Protein 2NVN (pdb70)

Solvent-accessible surface area: 7263 Å² total

Foldseek 3Di:
DWDWDDDQFWIWIADPPDPAFRTWIGTPPDIDTHGPVVVVVLVFLLVVLVVLVPPDDDCDDDWDWDWDDDPFKIWIWTGHSQFTKIWIWTDDDPIDIDITGRVCSVVVNVVSVVVVDD

Radius of gyration: 14.14 Å; Cα contacts (8 Å, |Δi|>4): 204; chains: 1; bounding box: 29×47×27 Å

Sequence (118 aa):
GRILREGAGWRLGWDETAHRRYPGLVGTTDWAVELTAAEADFCRLVQQLAETIAAIAPELPEERLQQIEAESALLWLEAEGFADAYELRLILASDRRVEACWPAAAVPALVAATHTLKGF

Nearest PDB structures (foldseek):
  2nvn-assembly1_A-2  TM=1.009E+00  e=1.584E-20  Synechococcus elongatus PCC 7942 = FACHB-805
  2it9-assembly1_A  TM=9.229E-01  e=1.756E-08  Prochlorococcus marinus str. NATL2A
  2it9-assembly2_D  TM=8.849E-01  e=2.065E-08  Prochlorococcus marinus str. NATL2A
  4or8-assembly1_A  TM=3.830E-01  e=3.518E-01  Marburg virus - Musoke, Kenya, 1980
  1p32-assembly1_B  TM=4.222E-01  e=5.851E+00  Homo sapiens

InterPro domains:
  IPR009044 ssDNA-binding transcriptional regulator [G3DSA:2.30.31.10] (1-121)
  IPR009044 ssDNA-binding transcriptional regulator [SSF54447] (1-119)
  IPR014947 Protein of unknown function DUF1818 [PF08848] (6-117)

Secondary structure (DSSP, 8-state):
-EEEEEETTEEEEEETT-SS--EEEE-SS-EEEE-S---HHHHHHHHHHHHHHTSPP----S-EEEEEE-SSEEEEEEEETTEEEEEEEE-SSS--EEEE-TTTHHHHHHHHTT----

Organism: Synechococcus elongatus (strain ATCC 33912 / PCC 7942 / FACHB-805) (NCBI:txid1140)

Structure (mmCIF, N/CA/C/O backbone):
data_2NVN
#
_entry.id   2NVN
#
_cell.length_a   82.180
_cell.length_b   82.180
_cell.length_c   80.500
_cell.angle_alpha   90.000
_cell.angle_beta   90.000
_cell.angle_gamma   90.000
#
_symmetry.space_group_name_H-M   'P 43 21 2'
#
loop_
_entity.id
_entity.type
_entity.pdbx_description
1 polymer 'Hypothetical protein'
2 non-polymer GLYCEROL
3 water water
#
loop_
_atom_site.group_PDB
_atom_site.id
_atom_site.type_symbol
_atom_site.label_atom_id
_atom_site.label_alt_id
_atom_site.label_comp_id
_atom_site.label_asym_id
_atom_site.label_entity_id
_atom_site.label_seq_id
_atom_site.pdbx_PDB_ins_code
_atom_site.Cartn_x
_atom_site.Cartn_y
_atom_site.Cartn_z
_atom_site.occupancy
_atom_site.B_iso_or_equiv
_atom_site.auth_seq_id
_atom_site.auth_comp_id
_atom_site.auth_asym_id
_atom_site.auth_atom_id
_atom_site.pdbx_PDB_model_num
ATOM 9 N N . GLY A 1 3 ? 16.256 7.793 17.529 1.00 47.10 2 GLY A N 1
ATOM 10 C CA . GLY A 1 3 ? 16.749 6.764 18.442 1.00 45.44 2 GLY A CA 1
ATOM 11 C C . GLY A 1 3 ? 17.266 7.229 19.793 1.00 43.85 2 GLY A C 1
ATOM 12 O O . GLY A 1 3 ? 16.467 7.606 20.657 1.00 43.47 2 GLY A O 1
ATOM 13 N N . ARG A 1 4 ? 18.593 7.205 19.961 1.00 41.89 3 ARG A N 1
ATOM 14 C CA . ARG A 1 4 ? 19.258 7.492 21.237 1.00 40.56 3 ARG A CA 1
ATOM 15 C C . ARG A 1 4 ? 20.283 8.630 21.140 1.00 39.56 3 ARG A C 1
ATOM 16 O O . ARG A 1 4 ? 21.419 8.406 20.718 1.00 39.37 3 ARG A O 1
ATOM 24 N N . ILE A 1 5 ? 19.888 9.837 21.539 1.00 38.34 4 ILE A N 1
ATOM 25 C CA . ILE A 1 5 ? 20.789 10.994 21.476 1.00 37.80 4 ILE A CA 1
ATOM 26 C C . ILE A 1 5 ? 20.966 11.601 22.843 1.00 36.85 4 ILE A C 1
ATOM 27 O O . ILE A 1 5 ? 19.981 11.765 23.525 1.00 36.56 4 ILE A O 1
ATOM 32 N N . LEU A 1 6 ? 22.219 11.849 23.247 1.00 36.25 5 LEU A N 1
ATOM 33 C CA . LEU A 1 6 ? 22.559 12.748 24.356 1.00 35.79 5 LEU A CA 1
ATOM 34 C C . LEU A 1 6 ? 23.198 13.996 23.685 1.00 35.46 5 LEU A C 1
ATOM 35 O O . LEU A 1 6 ? 24.078 13.872 22.842 1.00 35.25 5 LEU A O 1
ATOM 40 N N . ARG A 1 7 ? 22.667 15.178 23.998 1.00 35.10 6 ARG A N 1
ATOM 41 C CA . ARG A 1 7 ? 23.263 16.467 23.637 1.00 34.98 6 ARG A CA 1
ATOM 42 C C . ARG A 1 7 ? 23.769 17.053 24.945 1.00 34.38 6 ARG A C 1
ATOM 43 O O . ARG A 1 7 ? 23.110 16.901 25.985 1.00 33.73 6 ARG A O 1
ATOM 51 N N . GLU A 1 8 ? 24.907 17.730 24.890 1.00 33.99 7 GLU A N 1
ATOM 52 C CA . GLU A 1 8 ? 25.413 18.444 26.038 1.00 34.85 7 GLU A CA 1
ATOM 53 C C . GLU A 1 8 ? 26.345 19.563 25.669 1.00 33.84 7 GLU A C 1
ATOM 54 O O . GLU A 1 8 ? 26.977 19.526 24.619 1.00 34.03 7 GLU A O 1
ATOM 60 N N . GLY A 1 9 ? 26.384 20.568 26.547 1.00 32.79 8 GLY A N 1
ATOM 61 C CA . GLY A 1 9 ? 27.213 21.759 26.389 1.00 31.86 8 GLY A CA 1
ATOM 62 C C . GLY A 1 9 ? 27.561 22.360 27.731 1.00 31.37 8 GLY A C 1
ATOM 63 O O . GLY A 1 9 ? 27.371 21.729 28.772 1.00 31.95 8 GLY A O 1
ATOM 64 N N . ALA A 1 10 ? 28.059 23.584 27.705 1.00 30.67 9 ALA A N 1
ATOM 65 C CA . ALA A 1 10 ? 28.533 24.255 28.900 1.00 30.54 9 ALA A CA 1
ATOM 66 C C . ALA A 1 10 ? 27.342 24.533 29.847 1.00 30.50 9 ALA A C 1
ATOM 67 O O . ALA A 1 10 ? 26.555 25.448 29.608 1.00 31.23 9 ALA A O 1
ATOM 69 N N . GLY A 1 11 ? 27.180 23.701 30.871 1.00 29.88 10 GLY A N 1
ATOM 70 C CA . GLY A 1 11 ? 26.090 23.860 31.824 1.00 30.03 10 GLY A CA 1
ATOM 71 C C . GLY A 1 11 ? 24.739 23.252 31.484 1.00 30.12 10 GLY A C 1
ATOM 72 O O . GLY A 1 11 ? 23.752 23.602 32.118 1.00 30.93 10 GLY A O 1
ATOM 73 N N . TRP A 1 12 ? 24.658 22.342 30.516 1.00 29.89 11 TRP A N 1
ATOM 74 C CA . TRP A 1 12 ? 23.368 21.725 30.180 1.00 29.37 11 TRP A CA 1
ATOM 75 C C . TRP A 1 12 ? 23.506 20.377 29.501 1.00 29.35 11 TRP A C 1
ATOM 76 O O . TRP A 1 12 ? 24.544 20.085 28.920 1.00 30.03 11 TRP A O 1
ATOM 87 N N . ARG A 1 13 ? 22.428 19.600 29.568 1.00 29.44 12 ARG A N 1
ATOM 88 C CA . ARG A 1 13 ? 22.285 18.283 28.951 1.00 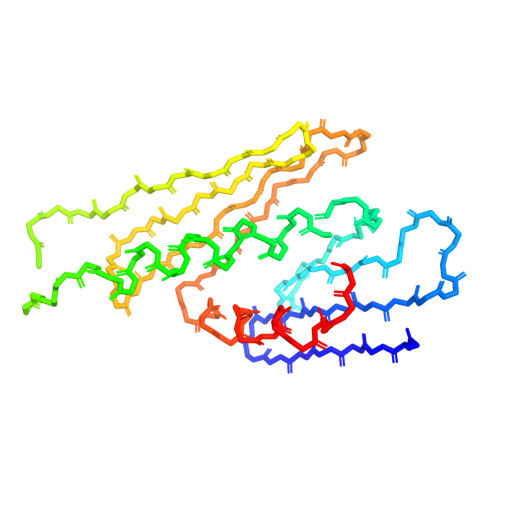30.15 12 ARG A CA 1
ATOM 89 C C . ARG A 1 13 ? 20.836 18.062 28.560 1.00 29.70 12 ARG A C 1
ATOM 90 O O . ARG A 1 13 ? 19.938 18.393 29.319 1.00 29.18 12 ARG A O 1
ATOM 98 N N . LEU A 1 14 ? 20.624 17.458 27.405 1.00 29.88 13 LEU A N 1
ATOM 99 C CA . LEU A 1 14 ? 19.297 17.056 26.969 1.00 29.97 13 LEU A CA 1
ATOM 100 C C . LEU A 1 14 ? 19.498 15.695 26.317 1.00 29.92 13 LEU A C 1
ATOM 101 O O . LEU A 1 14 ? 20.351 15.564 25.430 1.00 30.49 13 LEU A O 1
ATOM 106 N N . GLY A 1 15 ? 18.759 14.688 26.772 1.00 29.70 14 GLY A N 1
ATOM 107 C CA . GLY A 1 15 ? 18.860 13.330 26.236 1.00 29.50 14 GLY A CA 1
ATOM 108 C C . GLY A 1 15 ? 17.523 12.693 25.915 1.00 29.49 14 GLY A C 1
ATOM 109 O O . GLY A 1 15 ? 16.503 13.046 26.498 1.00 29.32 14 GLY A O 1
ATOM 110 N N . TRP A 1 16 ? 17.557 11.733 24.996 1.00 30.04 15 TRP A N 1
ATOM 111 C CA . TRP A 1 16 ? 16.374 11.006 24.542 1.00 30.72 15 TRP A CA 1
ATOM 112 C C . TRP A 1 16 ? 16.762 9.578 24.155 1.00 30.93 15 TRP A C 1
ATOM 113 O O . TRP A 1 16 ? 17.697 9.389 23.361 1.00 30.77 15 TRP A O 1
ATOM 124 N N . ASP A 1 17 ? 16.033 8.605 24.717 1.00 31.65 16 ASP A N 1
ATOM 125 C CA . ASP A 1 17 ? 16.210 7.165 24.456 1.00 32.06 16 ASP A CA 1
ATOM 126 C C . ASP A 1 17 ? 14.865 6.531 24.068 1.00 32.41 16 ASP A C 1
ATOM 127 O O . ASP A 1 17 ? 14.062 6.230 24.953 1.00 32.77 16 ASP A O 1
ATOM 132 N N . GLU A 1 18 ? 14.638 6.297 22.768 1.00 32.50 17 GLU A N 1
ATOM 133 C CA . GLU A 1 18 ? 13.377 5.695 22.293 1.00 32.83 17 GLU A CA 1
ATOM 134 C C . GLU A 1 18 ? 13.060 4.362 22.963 1.00 32.65 17 GLU A C 1
ATOM 135 O O . GLU A 1 18 ? 11.896 4.068 23.202 1.00 32.83 17 GLU A O 1
ATOM 141 N N . THR A 1 19 ? 14.103 3.586 23.271 1.00 32.53 18 THR A N 1
ATOM 142 C CA . THR A 1 19 ? 13.952 2.243 23.847 1.00 32.26 18 THR A CA 1
ATOM 143 C C . THR A 1 19 ? 13.405 2.230 25.294 1.00 32.18 18 THR A C 1
ATOM 144 O O . THR A 1 19 ? 12.831 1.233 25.697 1.00 32.20 18 THR A O 1
ATOM 148 N N . ALA A 1 20 ? 13.542 3.325 26.047 1.00 32.21 19 ALA A N 1
ATOM 149 C CA . ALA A 1 20 ? 13.116 3.359 27.472 1.00 32.43 19 ALA A CA 1
ATOM 150 C C . ALA A 1 20 ? 11.593 3.212 27.642 1.00 32.48 19 ALA A C 1
ATOM 151 O O . ALA A 1 20 ? 10.820 3.959 27.014 1.00 32.22 19 ALA A O 1
ATOM 153 N N . HIS A 1 21 ? 11.186 2.257 28.496 1.00 32.96 20 HIS A N 1
ATOM 154 C CA . HIS A 1 21 ? 9.759 1.863 28.641 1.00 33.17 20 HIS A CA 1
ATOM 155 C C . HIS A 1 21 ? 8.871 2.957 29.305 1.00 33.31 20 HIS A C 1
ATOM 156 O O . HIS A 1 21 ? 7.694 3.070 28.900 1.00 34.30 20 HIS A O 1
ATOM 158 N N . ARG A 1 22 ? 9.425 3.750 30.253 1.00 32.75 21 ARG A N 1
ATOM 159 C CA A ARG A 1 22 ? 8.697 4.761 31.062 0.50 32.25 21 ARG A CA 1
ATOM 160 C CA B ARG A 1 22 ? 8.622 4.834 30.878 0.50 32.54 21 ARG A CA 1
ATOM 161 C C . ARG A 1 22 ? 9.316 6.184 31.087 1.00 32.30 21 ARG A C 1
ATOM 162 O O . ARG A 1 22 ? 8.597 7.188 31.134 1.00 32.18 21 ARG A O 1
ATOM 177 N N . TYR A 1 23 ? 10.659 6.250 31.147 1.00 32.02 22 TYR A N 1
ATOM 178 C CA . TYR A 1 23 ? 11.407 7.529 31.275 1.00 31.74 22 TYR A CA 1
ATOM 179 C C . TYR A 1 23 ? 12.446 7.732 30.149 1.00 31.33 22 TYR A C 1
ATOM 180 O O . TYR A 1 23 ? 13.656 7.706 30.386 1.00 31.33 22 TYR A O 1
ATOM 189 N N . PRO A 1 24 ? 11.968 7.978 28.915 1.00 31.04 23 PRO A N 1
ATOM 190 C CA . PRO A 1 24 ? 12.866 8.153 27.765 1.00 30.65 23 PRO A CA 1
ATOM 191 C C . PRO A 1 24 ? 13.570 9.508 27.675 1.00 29.90 23 PRO A C 1
ATOM 192 O O . PRO A 1 24 ? 14.492 9.637 26.879 1.00 29.92 23 PRO A O 1
ATOM 196 N N . GLY A 1 25 ? 13.127 10.496 28.451 1.00 29.09 24 GLY A N 1
ATOM 197 C CA . GLY A 1 25 ? 13.696 11.821 28.423 1.00 28.52 24 GLY A CA 1
ATOM 198 C C . GLY A 1 25 ? 14.715 12.091 29.510 1.00 28.37 24 GLY A C 1
ATOM 199 O O . GLY A 1 25 ? 14.710 11.419 30.569 1.00 28.89 24 GLY A O 1
ATOM 200 N N . LEU A 1 26 ? 15.612 13.041 29.230 1.00 27.43 25 LEU A N 1
ATOM 201 C CA . LEU A 1 26 ? 16.523 13.569 30.232 1.00 27.14 25 LEU A CA 1
ATOM 202 C C . LEU A 1 26 ? 16.840 15.053 30.004 1.00 26.97 25 LEU A C 1
ATOM 203 O O . LEU A 1 26 ? 17.181 15.441 28.882 1.00 25.80 25 LEU A O 1
ATOM 208 N N . VAL A 1 27 ? 16.727 15.851 31.083 1.00 26.57 26 VAL A N 1
ATOM 209 C CA . VAL A 1 27 ? 17.144 17.259 31.096 1.00 26.04 26 VAL A CA 1
ATOM 210 C C . VAL A 1 27 ? 18.012 17.464 32.326 1.00 25.87 26 VAL A C 1
ATOM 211 O O . VAL A 1 27 ? 17.760 16.873 33.388 1.00 25.45 26 VAL A O 1
ATOM 215 N N . GLY A 1 28 ? 19.032 18.302 32.183 1.00 25.42 27 GLY A N 1
ATOM 216 C CA . GLY A 1 28 ? 19.942 18.556 33.284 1.00 24.97 27 GLY A CA 1
ATOM 217 C C . GLY A 1 28 ? 20.931 19.679 33.045 1.00 24.84 27 GLY A C 1
ATOM 218 O O . GLY A 1 28 ? 20.999 20.212 31.944 1.00 23.06 27 GLY A O 1
ATOM 219 N N . THR A 1 29 ? 21.637 20.055 34.115 1.00 24.40 28 THR A N 1
ATOM 220 C CA . THR A 1 29 ? 22.759 20.981 34.049 1.00 24.57 28 THR A CA 1
ATOM 221 C C . THR A 1 29 ? 23.970 20.067 33.955 1.00 25.37 28 THR A C 1
ATOM 222 O O . THR A 1 29 ? 23.820 18.889 33.702 1.00 25.21 28 THR A O 1
ATOM 226 N N . THR A 1 30 ? 25.175 20.580 34.143 1.00 26.77 29 THR A N 1
ATOM 227 C CA . THR A 1 30 ? 26.365 19.730 34.118 1.00 27.43 29 THR A CA 1
ATOM 228 C C . THR A 1 30 ? 26.356 18.730 35.274 1.00 28.34 29 THR A C 1
ATOM 229 O O . THR A 1 30 ? 26.745 17.598 35.075 1.00 29.24 29 THR A O 1
ATOM 233 N N . ASP A 1 31 ? 25.791 19.135 36.408 1.00 29.05 30 ASP A N 1
ATOM 234 C CA . ASP A 1 31 ? 25.875 18.443 37.697 1.00 29.53 30 ASP A CA 1
ATOM 235 C C . ASP A 1 31 ? 24.606 17.779 38.201 1.00 28.05 30 ASP A C 1
ATOM 236 O O . ASP A 1 31 ? 24.687 16.823 38.973 1.00 26.98 30 ASP A O 1
ATOM 241 N N . TRP A 1 32 ? 23.447 18.312 37.815 1.00 26.86 31 TRP A N 1
ATOM 242 C CA . TRP A 1 32 ? 22.172 17.685 38.110 1.00 26.43 31 TRP A CA 1
ATOM 243 C C . TRP A 1 32 ? 21.499 17.240 36.809 1.00 25.77 31 TRP A C 1
ATOM 244 O O . TRP A 1 32 ? 21.691 17.852 35.750 1.00 24.41 31 TRP A O 1
ATOM 255 N N . ALA A 1 33 ? 20.686 16.182 36.933 1.00 25.50 32 ALA A N 1
ATOM 256 C CA . ALA A 1 33 ? 19.870 15.653 35.842 1.00 25.56 32 ALA A CA 1
ATOM 257 C C . ALA A 1 33 ? 18.618 14.940 36.402 1.00 25.88 32 ALA A C 1
ATOM 258 O O . ALA A 1 33 ? 18.625 14.394 37.525 1.00 25.05 32 ALA A O 1
ATOM 260 N N . VAL A 1 34 ? 17.541 15.001 35.619 1.00 25.94 33 VAL A N 1
ATOM 261 C CA . VAL A 1 34 ? 16.262 14.380 35.955 1.00 26.15 33 VAL A CA 1
ATOM 262 C C . VAL A 1 34 ? 15.668 13.727 34.700 1.00 26.77 33 VAL A C 1
ATOM 263 O O . VAL A 1 34 ? 15.733 14.300 33.610 1.00 26.31 33 VAL A O 1
ATOM 267 N N . GLU A 1 35 ? 15.127 12.520 34.887 1.00 27.83 34 GLU A N 1
ATOM 268 C CA . GLU A 1 35 ? 14.468 11.743 33.844 1.00 28.84 34 GLU A CA 1
ATOM 269 C C . GLU A 1 35 ? 13.046 12.238 33.655 1.00 28.81 34 GLU A C 1
ATOM 270 O O . GLU A 1 35 ? 12.398 12.588 34.626 1.00 29.53 34 GLU A O 1
ATOM 276 N N . LEU A 1 36 ? 12.536 12.206 32.426 1.00 28.88 35 LEU A N 1
ATOM 277 C CA . LEU A 1 36 ? 11.164 12.639 32.126 1.00 28.23 35 LEU A CA 1
ATOM 278 C C . LEU A 1 36 ? 10.422 11.603 31.297 1.00 28.07 35 LEU A C 1
ATOM 279 O O . LEU A 1 36 ? 11.050 10.841 30.550 1.00 27.96 35 LEU A O 1
ATOM 284 N N . THR A 1 37 ? 9.088 11.584 31.442 1.00 27.72 36 THR A N 1
ATOM 285 C CA . THR A 1 37 ? 8.212 10.755 30.611 1.00 27.65 36 THR A CA 1
ATOM 286 C C . THR A 1 37 ? 8.111 11.448 29.242 1.00 27.88 36 THR A C 1
ATOM 287 O O . THR A 1 37 ? 8.442 12.635 29.111 1.00 28.89 36 THR A O 1
ATOM 291 N N . ALA A 1 38 ? 7.654 10.718 28.235 1.00 27.72 37 ALA A N 1
ATOM 292 C CA . ALA A 1 38 ? 7.489 11.268 26.877 1.00 27.82 37 ALA A CA 1
ATOM 293 C C . ALA A 1 38 ? 6.580 12.503 26.866 1.00 28.07 37 ALA A C 1
ATOM 294 O O . ALA A 1 38 ? 6.911 13.516 26.239 1.00 28.13 37 ALA A O 1
ATOM 296 N N . ALA A 1 39 ? 5.462 12.408 27.590 1.00 28.53 38 ALA A N 1
ATOM 297 C CA . ALA A 1 39 ? 4.486 13.494 27.710 1.00 28.83 38 ALA A CA 1
ATOM 298 C C . ALA A 1 39 ? 5.123 14.748 28.311 1.00 29.24 38 ALA A C 1
ATOM 299 O O . ALA A 1 39 ? 4.849 15.855 27.860 1.00 30.11 38 ALA A O 1
ATOM 301 N N . GLU A 1 40 ? 5.998 14.568 29.289 1.00 29.59 39 GLU A N 1
ATOM 302 C CA . GLU A 1 40 ? 6.705 15.687 29.921 1.00 30.05 39 GLU A CA 1
ATOM 303 C C . GLU A 1 40 ? 7.797 16.300 29.064 1.00 30.22 39 GLU A C 1
ATOM 304 O O . GLU A 1 40 ? 8.004 17.524 29.105 1.00 30.09 39 GLU A O 1
ATOM 318 N N . ALA A 1 42 ? 7.779 16.241 25.718 1.00 29.78 41 ALA A N 1
ATOM 319 C CA . ALA A 1 42 ? 6.970 16.993 24.739 1.00 29.47 41 ALA A CA 1
ATOM 320 C C . ALA A 1 42 ? 6.567 18.357 25.306 1.00 29.20 41 ALA A C 1
ATOM 321 O O . ALA A 1 42 ? 6.753 19.376 24.651 1.00 29.10 41 ALA A O 1
ATOM 323 N N . ASP A 1 43 ? 6.082 18.370 26.549 1.00 29.03 42 ASP A N 1
ATOM 324 C CA . ASP A 1 43 ? 5.681 19.616 27.210 1.00 28.93 42 ASP A CA 1
ATOM 325 C C . ASP A 1 43 ? 6.869 20.515 27.487 1.00 28.74 42 ASP A C 1
ATOM 326 O O . ASP A 1 43 ? 6.765 21.730 27.340 1.00 28.71 42 ASP A O 1
ATOM 331 N N . PHE A 1 44 ? 7.996 19.929 27.885 1.00 28.95 43 PHE A N 1
ATOM 332 C CA . PHE A 1 44 ? 9.194 20.706 28.204 1.00 29.07 43 PHE A CA 1
ATOM 333 C C . PHE A 1 44 ? 9.638 21.494 26.984 1.00 29.60 43 PHE A C 1
ATOM 334 O O . PHE A 1 44 ? 9.803 22.711 27.053 1.00 30.33 43 PHE A O 1
ATOM 342 N N . CYS A 1 45 ? 9.795 20.810 25.867 1.00 29.78 44 CYS A N 1
ATOM 343 C CA . CYS A 1 45 ? 10.150 21.472 24.612 1.00 30.42 44 CYS A CA 1
ATOM 344 C C . CYS A 1 45 ? 9.174 22.527 24.201 1.00 30.03 44 CYS A C 1
ATOM 345 O O . CYS A 1 45 ? 9.582 23.642 23.957 1.00 30.99 44 CYS A O 1
ATOM 348 N N . ARG A 1 46 ? 7.895 22.177 24.131 1.00 29.74 45 ARG A N 1
ATOM 349 C CA . ARG A 1 46 ? 6.861 23.122 23.688 1.00 29.63 45 ARG A CA 1
ATOM 350 C C . ARG A 1 46 ? 6.872 24.396 24.529 1.00 29.66 45 ARG A C 1
ATOM 351 O O . A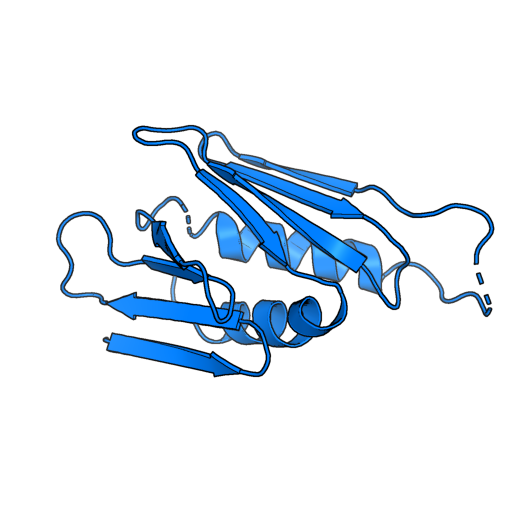RG A 1 46 ? 6.871 25.492 23.982 1.00 30.10 45 ARG A O 1
ATOM 359 N N . LEU A 1 47 ? 6.924 24.248 25.847 1.00 29.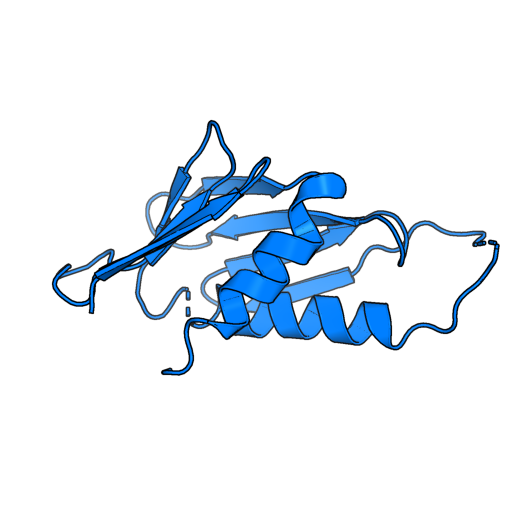38 46 LEU A N 1
ATOM 360 C CA . LEU A 1 47 ? 6.825 25.405 26.710 1.00 29.29 46 LEU A CA 1
ATOM 361 C C . LEU A 1 47 ? 8.126 26.196 26.767 1.00 29.57 46 LEU A C 1
ATOM 362 O O . LEU A 1 47 ? 8.070 27.427 26.780 1.00 29.68 46 LEU A O 1
ATOM 367 N N . VAL A 1 48 ? 9.280 25.520 26.765 1.00 29.72 47 VAL A N 1
ATOM 368 C CA . VAL A 1 48 ? 10.575 26.223 26.693 1.00 29.78 47 VAL A CA 1
ATOM 369 C C . VAL A 1 48 ? 10.672 27.059 25.408 1.00 30.68 47 VAL A C 1
ATOM 370 O O . VAL A 1 48 ? 11.058 28.231 25.456 1.00 31.38 47 VAL A O 1
ATOM 374 N N . GLN A 1 49 ? 10.281 26.474 24.277 1.00 30.97 48 GLN A N 1
ATOM 375 C CA . GLN A 1 49 ? 10.302 27.168 22.988 1.00 31.10 48 GLN A CA 1
ATOM 376 C C . GLN A 1 49 ? 9.291 28.336 22.982 1.00 31.56 48 GLN A C 1
ATOM 377 O O . GLN A 1 49 ? 9.596 29.398 22.464 1.00 32.20 48 GLN A O 1
ATOM 383 N N . GLN A 1 50 ? 8.130 28.144 23.604 1.00 31.48 49 GLN A N 1
ATOM 384 C CA . GLN A 1 50 ? 7.116 29.189 23.720 1.00 31.55 49 GLN A CA 1
ATOM 385 C C . GLN A 1 50 ? 7.671 30.376 24.502 1.00 31.46 49 GLN A C 1
ATOM 386 O O . GLN A 1 50 ? 7.581 31.509 24.031 1.00 32.39 49 GLN A O 1
ATOM 392 N N . LEU A 1 51 ? 8.294 30.118 25.647 1.00 31.04 50 LEU A N 1
ATOM 393 C CA . LEU A 1 51 ? 8.843 31.204 26.487 1.00 30.96 50 LEU A CA 1
ATOM 394 C C . LEU A 1 51 ? 9.949 31.968 25.782 1.00 30.62 50 LEU A C 1
ATOM 395 O O . LEU A 1 51 ? 9.915 33.196 25.742 1.00 31.14 50 LEU A O 1
ATOM 400 N N . ALA A 1 52 ? 10.903 31.233 25.212 1.00 30.35 51 ALA A N 1
ATOM 401 C CA . ALA A 1 52 ? 12.016 31.797 24.418 1.00 29.45 51 ALA A CA 1
ATOM 402 C C . ALA A 1 52 ? 11.529 32.728 23.324 1.00 29.57 51 ALA A C 1
ATOM 403 O O . ALA A 1 52 ? 12.114 33.797 23.112 1.00 29.89 51 ALA A O 1
ATOM 405 N N . GLU A 1 53 ? 10.444 32.338 22.664 1.00 29.56 52 GLU A N 1
ATOM 406 C CA . GLU A 1 53 ? 9.901 33.105 21.537 1.00 30.43 52 GLU A CA 1
ATOM 407 C C . GLU A 1 53 ? 9.143 34.353 21.969 1.00 29.09 52 GLU A C 1
ATOM 408 O O . GLU A 1 53 ? 9.193 35.369 21.290 1.00 29.16 52 GLU A O 1
ATOM 414 N N . THR A 1 54 ? 8.422 34.267 23.083 1.00 28.18 53 THR A N 1
ATOM 415 C CA . THR A 1 54 ? 7.785 35.438 23.688 1.00 27.32 53 THR A CA 1
ATOM 416 C C . THR A 1 54 ? 8.844 36.484 23.999 1.00 26.57 53 THR A C 1
ATOM 417 O O . THR A 1 54 ? 8.728 37.648 23.578 1.00 26.77 53 THR A O 1
ATOM 421 N N . ILE A 1 55 ? 9.895 36.020 24.672 1.00 24.94 54 ILE A N 1
ATOM 422 C CA . ILE A 1 55 ? 11.001 36.869 25.093 1.00 24.51 54 ILE A CA 1
ATOM 423 C C . ILE A 1 55 ? 11.772 37.466 23.912 1.00 23.51 54 ILE A C 1
ATOM 424 O O . ILE A 1 55 ? 12.066 38.667 23.915 1.00 23.82 54 ILE A O 1
ATOM 429 N N . ALA A 1 56 ? 12.045 36.661 22.891 1.00 22.35 55 ALA A N 1
ATOM 430 C CA . ALA A 1 56 ? 12.772 37.151 21.722 1.00 21.22 55 ALA A CA 1
ATOM 431 C C . ALA A 1 56 ? 11.954 38.218 20.968 1.00 21.15 55 ALA A C 1
ATOM 432 O O . ALA A 1 56 ? 12.544 39.150 20.395 1.00 21.43 55 ALA A O 1
ATOM 434 N N . ALA A 1 57 ? 10.615 38.106 21.027 1.00 20.44 56 ALA A N 1
ATOM 435 C CA . ALA A 1 57 ? 9.681 39.093 20.431 1.00 19.77 56 ALA A CA 1
ATOM 436 C C . ALA A 1 57 ? 9.601 40.426 21.187 1.00 19.48 56 ALA A C 1
ATOM 437 O O . ALA A 1 57 ? 9.065 41.376 20.654 1.00 19.55 56 ALA A O 1
ATOM 439 N N . ILE A 1 58 ? 10.126 40.502 22.411 1.00 19.65 57 ILE A N 1
ATOM 440 C CA . ILE A 1 58 ? 10.236 41.775 23.152 1.00 20.08 57 ILE A CA 1
ATOM 441 C C . ILE A 1 58 ? 11.242 42.671 22.421 1.00 20.37 57 ILE A C 1
ATOM 442 O O . ILE A 1 58 ? 12.348 42.228 22.084 1.00 20.00 57 ILE A O 1
ATOM 447 N N . ALA A 1 59 ? 10.849 43.923 22.188 1.00 21.14 58 ALA A N 1
ATOM 448 C CA . ALA A 1 59 ? 11.720 44.905 21.525 1.00 21.63 58 ALA A CA 1
ATOM 449 C C . ALA A 1 59 ? 12.946 45.108 22.416 1.00 21.82 58 ALA A C 1
ATOM 450 O O . ALA A 1 59 ? 12.802 45.074 23.641 1.00 22.14 58 ALA A O 1
ATOM 452 N N . PRO A 1 60 ? 14.144 45.272 21.818 1.00 22.52 59 PRO A N 1
ATOM 453 C CA . PRO A 1 60 ? 15.337 45.397 22.626 1.00 23.36 59 PRO A CA 1
ATOM 454 C C . PRO A 1 60 ? 15.399 46.773 23.318 1.00 24.34 59 PRO A C 1
ATOM 455 O O . PRO A 1 60 ? 14.735 47.744 22.876 1.00 24.93 59 PRO A O 1
ATOM 459 N N . GLU A 1 61 ? 16.145 46.828 24.420 1.00 24.95 60 GLU A N 1
ATOM 460 C CA . GLU A 1 61 ? 16.379 48.061 25.196 1.00 25.46 60 GLU A CA 1
ATOM 461 C C . GLU A 1 61 ? 17.796 47.984 25.739 1.00 24.95 60 GLU A C 1
ATOM 462 O O . GLU A 1 61 ? 18.167 46.951 26.280 1.00 24.77 60 GLU A O 1
ATOM 468 N N . LEU A 1 62 ? 18.559 49.067 25.655 1.00 24.92 61 LEU A N 1
ATOM 469 C CA . LEU A 1 62 ? 19.901 49.089 26.239 1.00 25.14 61 LEU A CA 1
ATOM 470 C C . LEU A 1 62 ? 19.886 48.741 27.756 1.00 25.91 61 LEU A C 1
ATOM 471 O O . LEU A 1 62 ? 20.708 47.922 28.209 1.00 25.67 61 LEU A O 1
ATOM 484 N N . PRO A 1 64 ? 16.684 47.863 30.430 1.00 26.52 63 PRO A N 1
ATOM 485 C CA . PRO A 1 64 ? 15.272 47.837 30.801 1.00 27.16 63 PRO A CA 1
ATOM 486 C C . PRO A 1 64 ? 15.009 48.106 32.260 1.00 28.03 63 PRO A C 1
ATOM 487 O O . PRO A 1 64 ? 15.769 47.641 33.082 1.00 27.89 63 PRO A O 1
ATOM 491 N N . GLU A 1 65 ? 13.925 48.810 32.573 1.00 29.39 64 GLU A N 1
ATOM 492 C CA . GLU A 1 65 ? 13.633 49.185 33.955 1.00 31.35 64 GLU A CA 1
ATOM 493 C C . GLU A 1 65 ? 13.205 48.053 34.866 1.00 32.16 64 GLU A C 1
ATOM 494 O O . GLU A 1 65 ? 13.521 48.082 36.045 1.00 32.19 64 GLU A O 1
ATOM 500 N N . GLU A 1 66 ? 12.510 47.055 34.326 1.00 33.56 65 GLU A N 1
ATOM 501 C CA . GLU A 1 66 ? 12.001 45.924 35.119 1.00 34.30 65 GLU A CA 1
ATOM 502 C C . GLU A 1 66 ? 12.632 44.623 34.661 1.00 34.03 65 GLU A C 1
ATOM 503 O O . GLU A 1 66 ? 12.839 44.423 33.460 1.00 34.32 65 GLU A O 1
ATOM 509 N N . ARG A 1 67 ? 12.900 43.729 35.612 1.00 33.86 66 ARG A N 1
ATOM 510 C CA . ARG A 1 67 ? 13.301 42.342 35.305 1.00 33.89 66 ARG A CA 1
ATOM 511 C C . ARG A 1 67 ? 12.051 41.629 34.781 1.00 33.86 66 ARG A C 1
ATOM 512 O O . ARG A 1 67 ? 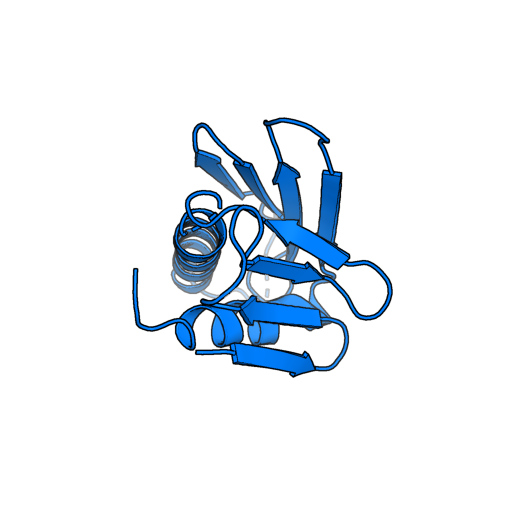10.966 41.914 35.260 1.00 34.21 66 ARG A O 1
ATOM 520 N N . LEU A 1 68 ? 12.177 40.747 33.793 1.00 33.84 67 LEU A N 1
ATOM 521 C CA . LEU A 1 68 ? 11.013 39.979 33.298 1.00 33.93 67 LEU A CA 1
ATOM 522 C C . LEU A 1 68 ? 10.801 38.710 34.144 1.00 33.56 67 LEU A C 1
ATOM 523 O O . LEU A 1 68 ? 11.762 38.179 34.704 1.00 33.70 67 LEU A O 1
ATOM 528 N N . GLN A 1 69 ? 9.530 38.306 34.253 1.00 33.01 68 GLN A N 1
ATOM 529 C CA A GLN A 1 69 ? 9.129 37.096 34.939 0.50 32.58 68 GLN A CA 1
ATOM 530 C CA B GLN A 1 69 ? 9.072 37.109 34.988 0.50 33.12 68 GLN A CA 1
ATOM 531 C C . GLN A 1 69 ? 7.911 36.546 34.189 1.00 32.70 68 GLN A C 1
ATOM 532 O O . GLN A 1 69 ? 6.795 37.049 34.314 1.00 33.75 68 GLN A O 1
ATOM 543 N N . ILE A 1 70 ? 8.153 35.536 33.369 1.00 32.08 69 ILE A N 1
ATOM 544 C CA . ILE A 1 70 ? 7.101 34.943 32.538 1.00 31.55 69 ILE A CA 1
ATOM 545 C C . ILE A 1 70 ? 7.006 33.481 32.893 1.00 31.25 69 ILE A C 1
ATOM 546 O O . ILE A 1 70 ? 8.035 32.848 33.085 1.00 31.18 69 ILE A O 1
ATOM 551 N N . GLU A 1 71 ? 5.799 32.936 32.940 1.00 30.98 70 GLU A N 1
ATOM 552 C CA . GLU A 1 71 ? 5.633 31.506 33.159 1.00 31.57 70 GLU A CA 1
ATOM 553 C C . GLU A 1 71 ? 4.691 30.854 32.165 1.00 30.77 70 GLU A C 1
ATOM 554 O O . GLU A 1 71 ? 3.799 31.499 31.643 1.00 31.86 70 GLU A O 1
ATOM 560 N N . ALA A 1 72 ? 4.934 29.578 31.894 1.00 30.24 71 ALA A N 1
ATOM 561 C CA . ALA A 1 72 ? 4.077 28.725 31.066 1.00 29.64 71 ALA A CA 1
ATOM 562 C C . ALA A 1 72 ? 3.972 27.397 31.817 1.00 29.55 71 ALA A C 1
ATOM 563 O O . ALA A 1 72 ? 4.949 26.968 32.398 1.00 29.62 71 ALA A O 1
ATOM 565 N N . GLU A 1 73 ? 2.793 26.787 31.859 1.00 29.52 72 GLU A N 1
ATOM 566 C CA . GLU A 1 73 ? 2.603 25.503 32.512 1.00 29.66 72 GLU A CA 1
ATOM 567 C C . GLU A 1 73 ? 1.613 24.620 31.795 1.00 28.98 72 GLU A C 1
ATOM 568 O O . GLU A 1 73 ? 0.798 25.103 31.030 1.00 29.45 72 GLU A O 1
ATOM 574 N N . SER A 1 74 ? 1.737 23.321 32.036 1.00 28.43 73 SER A N 1
ATOM 575 C CA . SER A 1 74 ? 0.813 22.301 31.590 1.00 28.28 73 SER A CA 1
ATOM 576 C C . SER A 1 74 ? 0.434 21.500 32.833 1.00 28.39 73 SER A C 1
ATOM 577 O O . SER A 1 74 ? 1.005 21.713 33.914 1.00 28.73 73 SER A O 1
ATOM 580 N N . ALA A 1 75 ? -0.465 20.533 32.660 1.00 28.19 74 ALA A N 1
ATOM 581 C CA . ALA A 1 75 ? -0.844 19.599 33.738 1.00 28.13 74 ALA A CA 1
ATOM 582 C C . ALA A 1 75 ? 0.371 18.843 34.350 1.00 28.15 74 ALA A C 1
ATOM 583 O O . ALA A 1 75 ? 0.358 18.527 35.546 1.00 27.75 74 ALA A O 1
ATOM 585 N N . LEU A 1 76 ? 1.406 18.604 33.533 1.00 28.00 75 LEU A N 1
ATOM 586 C CA . LEU A 1 76 ? 2.584 17.835 33.931 1.00 28.10 75 LEU A CA 1
ATOM 587 C C . LEU A 1 76 ? 3.754 18.659 34.493 1.00 28.35 75 LEU A C 1
ATOM 588 O O . LEU A 1 76 ? 4.469 18.165 35.355 1.00 28.56 75 LEU A O 1
ATOM 593 N N . LEU A 1 77 ? 3.957 19.886 34.007 1.00 28.76 76 LEU A N 1
ATOM 594 C CA . LEU A 1 77 ? 5.061 20.736 34.479 1.00 28.80 76 LEU A CA 1
ATOM 595 C C . LEU A 1 77 ? 4.788 22.241 34.404 1.00 28.62 76 LEU A C 1
ATOM 596 O O . LEU A 1 77 ? 3.830 22.673 33.778 1.00 27.87 76 LEU A O 1
ATOM 601 N N . TRP A 1 78 ? 5.636 22.989 35.115 1.00 28.78 77 TRP A N 1
ATOM 602 C CA . TRP A 1 78 ? 5.600 24.450 35.238 1.00 29.09 77 TRP A CA 1
ATOM 603 C C . TRP A 1 78 ? 6.990 24.973 34.947 1.00 29.67 77 TRP A C 1
ATOM 604 O O . TRP A 1 78 ? 7.956 24.444 35.494 1.00 30.16 77 TRP A O 1
ATOM 615 N N . LEU A 1 79 ? 7.071 26.000 34.102 1.00 30.17 78 LEU A N 1
ATOM 616 C CA . LEU A 1 79 ? 8.309 26.651 33.672 1.00 30.53 78 LEU A CA 1
ATOM 617 C C . LEU A 1 79 ? 8.215 28.152 33.911 1.00 31.06 78 LEU A C 1
ATOM 618 O O . LEU A 1 79 ? 7.125 28.729 33.784 1.00 30.97 78 LEU A O 1
ATOM 623 N N . GLU A 1 80 ? 9.358 28.765 34.246 1.00 31.82 79 GLU A N 1
ATOM 624 C CA . GLU A 1 80 ? 9.458 30.199 34.501 1.00 32.46 79 GLU A CA 1
ATOM 625 C C . GLU A 1 80 ? 10.790 30.762 34.011 1.00 32.50 79 GLU A C 1
ATOM 626 O O . GLU A 1 80 ? 11.857 30.267 34.402 1.00 33.02 79 GLU A O 1
ATOM 632 N N . ALA A 1 81 ? 10.699 31.805 33.177 1.00 32.41 80 ALA A N 1
ATOM 633 C CA . ALA A 1 81 ? 11.835 32.615 32.737 1.00 32.13 80 ALA A CA 1
ATOM 634 C C . ALA A 1 81 ? 11.915 33.835 33.684 1.00 32.12 80 ALA A C 1
ATOM 635 O O . ALA A 1 81 ? 10.894 34.445 33.980 1.00 32.36 80 ALA A O 1
ATOM 637 N N . GLU A 1 82 ? 13.097 34.165 34.186 1.00 32.06 81 GLU A N 1
ATOM 638 C CA . GLU A 1 82 ? 13.268 35.336 35.051 1.00 32.48 81 GLU A CA 1
ATOM 639 C C . GLU A 1 82 ? 14.658 35.965 34.870 1.00 32.23 81 GLU A C 1
ATOM 640 O O . GLU A 1 82 ? 15.655 35.268 34.915 1.00 31.28 81 GLU A O 1
ATOM 646 N N . GLY A 1 83 ? 14.690 37.288 34.692 1.00 32.39 82 GLY A N 1
ATOM 647 C CA . GLY A 1 83 ? 15.924 38.036 34.404 1.00 32.72 82 GLY A CA 1
ATOM 648 C C . GLY A 1 83 ? 15.624 39.152 33.415 1.00 32.91 82 GLY A C 1
ATOM 649 O O . GLY A 1 83 ? 14.755 39.978 33.685 1.00 33.56 82 GLY A O 1
ATOM 650 N N . PHE A 1 84 ? 16.338 39.169 32.292 1.00 32.45 83 PHE A N 1
ATOM 651 C CA . PHE A 1 84 ? 16.139 40.147 31.231 1.00 32.86 83 PHE A CA 1
ATOM 652 C C . PHE A 1 84 ? 16.095 39.398 29.914 1.00 33.82 83 PHE A C 1
ATOM 653 O O . PHE A 1 84 ? 16.531 38.239 29.840 1.00 34.83 83 PHE A O 1
ATOM 661 N N . ALA A 1 85 ? 15.607 40.057 28.872 1.00 34.08 84 ALA A N 1
ATOM 662 C CA . ALA A 1 85 ? 15.494 39.421 27.560 1.00 34.64 84 ALA A CA 1
ATOM 663 C C . ALA A 1 85 ? 16.823 38.867 27.030 1.00 35.00 84 ALA A C 1
ATOM 664 O O . ALA A 1 85 ? 16.836 37.808 26.403 1.00 35.93 84 ALA A O 1
ATOM 666 N N . ASP A 1 86 ? 17.938 39.538 27.318 1.00 35.66 85 ASP A N 1
ATOM 667 C CA . ASP A 1 86 ? 19.263 39.078 26.829 1.00 35.99 85 ASP A CA 1
ATOM 668 C C . ASP A 1 86 ? 20.012 38.158 27.798 1.00 35.71 85 ASP A C 1
ATOM 669 O O . ASP A 1 86 ? 21.117 37.738 27.480 1.00 36.35 85 ASP A O 1
ATOM 674 N N . ALA A 1 87 ? 19.420 37.859 28.959 1.00 34.90 86 ALA A N 1
ATOM 675 C CA . ALA A 1 87 ? 20.039 37.004 29.976 1.00 34.44 86 ALA A CA 1
ATOM 676 C C . ALA A 1 87 ? 18.996 36.624 31.035 1.00 34.06 86 ALA A C 1
ATOM 677 O O . ALA A 1 87 ? 18.747 37.399 31.959 1.00 34.08 86 ALA A O 1
ATOM 679 N N . TYR A 1 88 ? 18.361 35.460 30.868 1.00 33.86 87 TYR A N 1
ATOM 680 C CA . TYR A 1 88 ? 17.314 34.993 31.792 1.00 33.69 87 TYR A CA 1
ATOM 681 C C . TYR A 1 88 ? 17.505 33.579 32.202 1.00 33.62 87 TYR A C 1
ATOM 682 O O . TYR A 1 88 ? 17.915 32.747 31.408 1.00 33.57 87 TYR A O 1
ATOM 691 N N . GLU A 1 89 ? 17.161 33.321 33.455 1.00 34.20 88 GLU A N 1
ATOM 692 C CA . GLU A 1 89 ? 17.156 31.984 34.029 1.00 34.85 88 GLU A CA 1
ATOM 693 C C . GLU A 1 89 ? 15.911 31.255 33.628 1.00 34.03 88 GLU A C 1
ATOM 694 O O . GLU A 1 89 ? 14.910 31.865 33.302 1.00 33.61 88 GLU A O 1
ATOM 700 N N . LEU A 1 90 ? 15.989 29.938 33.681 1.00 33.91 89 LEU A N 1
ATOM 701 C CA . LEU A 1 90 ? 14.847 29.065 33.430 1.00 33.78 89 LEU A CA 1
ATOM 702 C C . LEU A 1 90 ? 14.695 28.127 34.616 1.00 33.13 89 LEU A C 1
ATOM 703 O O . LEU A 1 90 ? 15.649 27.444 34.961 1.00 32.64 89 LEU A O 1
ATOM 708 N N . ARG A 1 91 ? 13.539 28.151 35.275 1.00 33.31 90 ARG A N 1
ATOM 709 C CA . ARG A 1 91 ? 13.208 27.236 36.418 1.00 33.33 90 ARG A CA 1
ATOM 710 C C . ARG A 1 91 ? 12.137 26.254 35.960 1.00 31.90 90 ARG A C 1
ATOM 711 O O . ARG A 1 91 ? 11.309 26.614 35.148 1.00 31.41 90 ARG A O 1
ATOM 719 N N . LEU A 1 92 ? 12.205 25.002 36.428 1.00 30.78 91 LEU A N 1
ATOM 720 C CA . LEU A 1 92 ? 11.240 23.915 36.103 1.00 29.76 91 LEU A CA 1
ATOM 721 C C . LEU A 1 92 ? 10.809 23.250 37.371 1.00 28.78 91 LEU A C 1
ATOM 722 O O . LEU A 1 92 ? 11.643 22.998 38.229 1.00 28.82 91 LEU A O 1
ATOM 727 N N . ILE A 1 93 ? 9.524 22.960 37.498 1.00 28.14 92 ILE A N 1
ATOM 728 C CA . ILE A 1 93 ? 9.008 22.141 38.602 1.00 28.46 92 ILE A CA 1
ATOM 729 C C . ILE A 1 93 ? 8.090 21.119 37.935 1.00 28.57 92 ILE A C 1
ATOM 730 O O . ILE A 1 93 ? 7.229 21.492 37.126 1.00 28.67 92 ILE A O 1
ATOM 735 N N . LEU A 1 94 ? 8.347 19.838 38.206 1.00 29.04 93 LEU A N 1
ATOM 736 C CA . LEU A 1 94 ? 7.529 18.715 37.683 1.00 29.15 93 LEU A CA 1
ATOM 737 C C . LEU A 1 94 ? 6.359 18.552 38.641 1.00 29.50 93 LEU A C 1
ATOM 738 O O . LEU A 1 94 ? 6.537 18.770 39.829 1.00 31.07 93 LEU A O 1
ATOM 743 N N . ALA A 1 95 ? 5.179 18.186 38.138 1.00 30.19 94 ALA A N 1
ATOM 744 C CA . ALA A 1 95 ? 3.959 18.018 38.961 1.00 30.41 94 ALA A CA 1
ATOM 745 C C . ALA A 1 95 ? 3.737 16.597 39.479 1.00 30.68 94 ALA A C 1
ATOM 746 O O . ALA A 1 95 ? 3.196 16.444 40.562 1.00 30.27 94 ALA A O 1
ATOM 748 N N . SER A 1 96 ? 4.125 15.581 38.691 1.00 31.85 95 SER A N 1
ATOM 749 C CA . SER A 1 96 ? 3.764 14.148 38.926 1.00 32.30 95 SER A CA 1
ATOM 750 C C . SER A 1 96 ? 4.836 13.334 39.612 1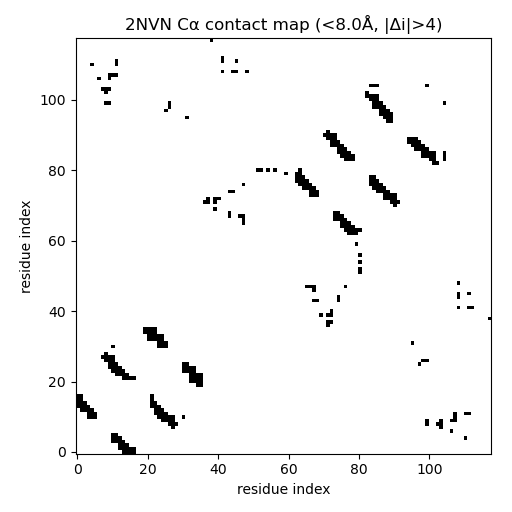.00 33.53 95 SER A C 1
ATOM 751 O O . SER A 1 96 ? 5.994 13.674 39.537 1.00 33.92 95 SER A O 1
ATOM 754 N N . ASP A 1 97 ? 4.432 12.222 40.224 1.00 35.15 96 ASP A N 1
ATOM 755 C CA . ASP A 1 97 ? 5.336 11.171 40.761 1.00 36.16 96 ASP A CA 1
ATOM 756 C C . ASP A 1 97 ? 6.432 11.756 41.610 1.00 35.69 96 ASP A C 1
ATOM 757 O O . ASP A 1 97 ? 6.098 12.571 42.470 1.00 37.06 96 ASP A O 1
ATOM 762 N N . ARG A 1 98 ? 7.702 11.391 41.421 1.00 34.55 97 ARG A N 1
ATOM 763 C CA . ARG A 1 98 ? 8.773 12.046 42.198 1.00 33.59 97 ARG A CA 1
ATOM 764 C C . ARG A 1 98 ? 8.952 13.456 41.615 1.00 32.65 97 ARG A C 1
ATOM 765 O O . ARG A 1 98 ? 9.372 13.604 40.475 1.00 32.47 97 ARG A O 1
ATOM 773 N N . ARG A 1 99 ? 8.621 14.488 42.385 1.00 31.67 98 ARG A N 1
ATOM 774 C CA . ARG A 1 99 ? 8.733 15.864 41.876 1.00 30.30 98 ARG A CA 1
ATOM 775 C C . ARG A 1 99 ? 10.198 16.303 42.008 1.00 29.51 98 ARG A C 1
ATOM 776 O O . ARG A 1 99 ? 10.937 15.825 42.886 1.00 29.15 98 ARG A O 1
ATOM 784 N N . VAL A 1 100 ? 10.611 17.178 41.104 1.00 28.56 99 VAL A N 1
ATOM 785 C CA . VAL A 1 100 ? 11.974 17.698 41.036 1.00 28.10 99 VAL A CA 1
ATOM 786 C C . VAL A 1 100 ? 11.864 19.152 40.675 1.00 28.56 99 VAL A C 1
ATOM 787 O O . VAL A 1 100 ? 11.008 19.508 39.852 1.00 28.30 99 VAL A O 1
ATOM 791 N N . GLU A 1 101 ? 12.706 19.976 41.292 1.00 28.89 100 GLU A N 1
ATOM 792 C CA . GLU A 1 101 ? 12.823 21.386 40.975 1.00 29.31 100 GLU A CA 1
ATOM 793 C C . GLU A 1 101 ? 14.188 21.525 40.290 1.00 29.16 100 GLU A C 1
ATOM 794 O O . GLU A 1 101 ? 15.197 20.968 40.766 1.00 28.02 100 GLU A O 1
ATOM 800 N N . ALA A 1 102 ? 14.196 22.233 39.164 1.00 29.37 101 ALA A N 1
ATOM 801 C CA . ALA A 1 102 ? 15.404 22.423 38.372 1.00 30.71 101 ALA A CA 1
ATOM 802 C C . ALA A 1 102 ? 15.571 23.865 37.989 1.00 31.53 101 ALA A C 1
ATOM 803 O O . ALA A 1 102 ? 14.599 24.608 37.887 1.00 32.28 101 ALA A O 1
ATOM 805 N N . CYS A 1 103 ? 16.813 24.247 37.738 1.00 32.68 102 CYS A N 1
ATOM 806 C CA . CYS A 1 103 ? 17.112 25.589 37.334 1.00 32.75 102 CYS A CA 1
ATOM 807 C C . CYS A 1 103 ? 18.374 25.727 36.448 1.00 32.48 102 CYS A C 1
ATOM 808 O O . CYS A 1 103 ? 19.439 25.221 36.773 1.00 33.38 102 CYS A O 1
ATOM 811 N N . TRP A 1 104 ? 18.250 26.425 35.332 1.00 32.25 103 TRP A N 1
ATOM 812 C CA . TRP A 1 104 ? 19.405 26.694 34.435 1.00 31.77 103 TRP A CA 1
ATOM 813 C C . TRP A 1 104 ? 19.822 28.158 34.485 1.00 31.84 103 TRP A C 1
ATOM 814 O O . TRP A 1 104 ? 18.985 29.045 34.222 1.00 31.24 103 TRP A O 1
ATOM 825 N N . PRO A 1 105 ? 21.098 28.428 34.825 1.00 32.37 104 PRO A N 1
ATOM 826 C CA . PRO A 1 105 ? 21.573 29.818 34.739 1.00 32.35 104 PRO A CA 1
ATOM 827 C C . PRO A 1 105 ? 21.450 30.392 33.349 1.00 31.71 104 PRO A C 1
ATOM 828 O O . PRO A 1 105 ? 21.423 29.658 32.378 1.00 31.84 104 PRO A O 1
ATOM 832 N N . ALA A 1 106 ? 21.380 31.713 33.283 1.00 31.64 105 ALA A N 1
ATOM 833 C CA . ALA A 1 106 ? 21.215 32.448 32.052 1.00 30.51 105 ALA A CA 1
ATOM 834 C C . ALA A 1 106 ? 22.205 32.036 30.966 1.00 30.41 105 ALA A C 1
ATOM 835 O O . ALA A 1 106 ? 21.852 31.988 29.760 1.00 30.37 105 ALA A O 1
ATOM 837 N N . ALA A 1 107 ? 23.439 31.743 31.386 1.00 29.83 106 ALA A N 1
ATOM 838 C CA . ALA A 1 107 ? 24.517 31.367 30.449 1.00 29.61 106 ALA A CA 1
ATOM 839 C C . ALA A 1 107 ? 24.143 30.133 29.632 1.00 29.24 106 ALA A C 1
ATOM 840 O O . ALA A 1 107 ? 24.393 30.096 28.451 1.00 29.72 106 ALA A O 1
ATOM 842 N N . ALA A 1 108 ? 23.508 29.161 30.279 1.00 29.28 107 ALA A N 1
ATOM 843 C CA . ALA A 1 108 ? 23.173 27.860 29.687 1.00 28.88 107 ALA A CA 1
ATOM 844 C C . ALA A 1 108 ? 21.910 27.840 28.835 1.00 28.49 107 ALA A C 1
ATOM 845 O O . ALA A 1 108 ? 21.779 27.003 27.947 1.00 28.45 107 ALA A O 1
ATOM 847 N N . VAL A 1 109 ? 20.989 28.749 29.106 1.00 28.52 108 VAL A N 1
ATOM 848 C CA . VAL A 1 109 ? 19.643 28.705 28.513 1.00 28.57 108 VAL A CA 1
ATOM 849 C C . VAL A 1 109 ? 19.543 28.670 26.971 1.00 29.50 108 VAL A C 1
ATOM 850 O O . VAL A 1 109 ? 18.861 27.786 26.427 1.00 31.08 108 VAL A O 1
ATOM 854 N N . PRO A 1 110 ? 20.187 29.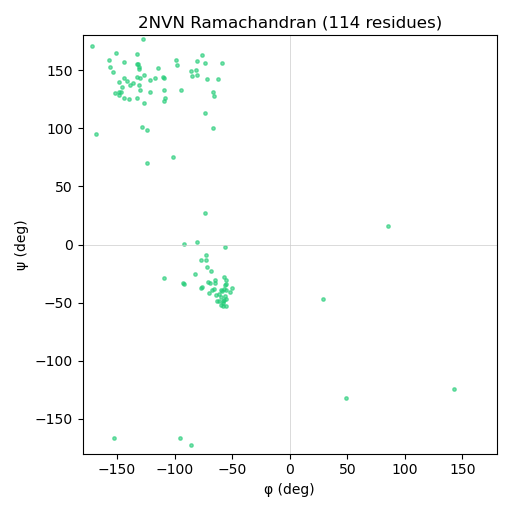614 26.262 1.00 29.43 109 PRO A N 1
ATOM 855 C CA . PRO A 1 110 ? 20.104 29.572 24.796 1.00 29.69 109 PRO A CA 1
ATOM 856 C C . PRO A 1 110 ? 20.539 28.265 24.135 1.00 29.97 109 PRO A C 1
ATOM 857 O O . PRO A 1 110 ? 19.900 27.863 23.149 1.00 30.14 109 PRO A O 1
ATOM 861 N N . ALA A 1 111 ? 21.601 27.618 24.643 1.00 29.58 110 ALA A N 1
ATOM 862 C CA . ALA A 1 111 ? 22.067 26.364 24.018 1.00 29.37 110 ALA A CA 1
ATOM 863 C C . ALA A 1 111 ? 21.036 25.256 24.296 1.00 29.42 110 ALA A C 1
ATOM 864 O O . ALA A 1 111 ? 20.672 24.514 23.366 1.00 29.50 110 ALA A O 1
ATOM 866 N N . LEU A 1 112 ? 20.518 25.204 25.530 1.00 29.02 111 LEU A N 1
ATOM 867 C CA . LEU A 1 112 ? 19.437 24.266 25.894 1.00 29.58 111 LEU A CA 1
ATOM 868 C C . LEU A 1 112 ? 18.205 24.446 25.010 1.00 30.74 111 LEU A C 1
ATOM 869 O O . LEU A 1 112 ? 17.663 23.455 24.491 1.00 32.13 111 LEU A O 1
ATOM 874 N N . VAL A 1 113 ? 17.766 25.698 24.834 1.00 31.02 112 VAL A N 1
ATOM 875 C CA . VAL A 1 113 ? 16.605 26.007 23.975 1.00 30.50 112 VAL A CA 1
ATOM 876 C C . VAL A 1 113 ? 16.845 25.522 22.567 1.00 30.56 112 VAL A C 1
ATOM 877 O O . VAL A 1 113 ? 15.987 24.848 22.007 1.00 31.29 112 VAL A O 1
ATOM 881 N N . ALA A 1 114 ? 18.013 25.837 22.010 1.00 30.69 113 ALA A N 1
ATOM 882 C CA . ALA A 1 114 ? 18.419 25.322 20.674 1.00 30.6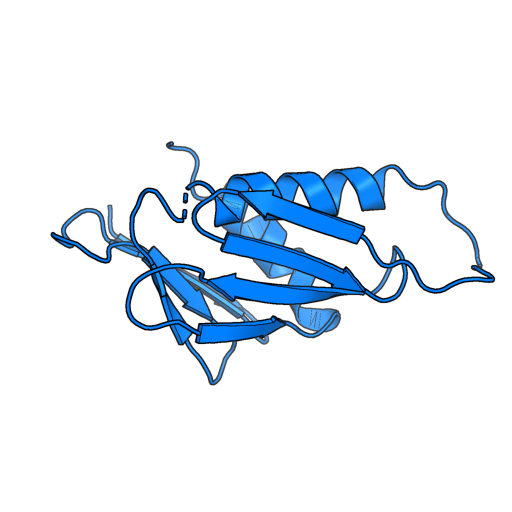1 113 ALA A CA 1
ATOM 883 C C . ALA A 1 114 ? 18.416 23.787 20.633 1.00 31.02 113 ALA A C 1
ATOM 884 O O . ALA A 1 114 ? 18.010 23.195 19.624 1.00 31.86 113 ALA A O 1
ATOM 886 N N . ALA A 1 115 ? 18.854 23.151 21.729 1.00 31.21 114 ALA A N 1
ATOM 887 C CA . ALA A 1 115 ? 18.881 21.674 21.832 1.00 31.20 114 ALA A CA 1
ATOM 888 C C . ALA A 1 115 ? 17.496 21.041 21.711 1.00 31.21 114 ALA A C 1
ATOM 889 O O . ALA A 1 115 ? 17.343 20.074 20.988 1.00 31.80 114 ALA A O 1
ATOM 891 N N . THR A 1 116 ? 16.493 21.632 22.362 1.00 31.09 115 THR A N 1
ATOM 892 C CA . THR A 1 116 ? 15.097 21.165 22.273 1.00 31.35 115 THR A CA 1
ATOM 893 C C . THR A 1 116 ? 14.520 21.121 20.822 1.00 32.12 115 THR A C 1
ATOM 894 O O . THR A 1 116 ? 13.614 20.327 20.529 1.00 32.13 115 THR A O 1
ATOM 898 N N . HIS A 1 117 ? 15.024 21.979 19.932 1.00 32.80 116 HIS A N 1
ATOM 899 C CA . HIS A 1 117 ? 14.625 21.935 18.503 1.00 33.95 116 HIS A CA 1
ATOM 900 C C . HIS A 1 117 ? 15.204 20.724 17.755 1.00 34.86 116 HIS A C 1
ATOM 901 O O . HIS A 1 117 ? 14.674 20.359 16.691 1.00 34.91 116 HIS A O 1
ATOM 908 N N . THR A 1 118 ? 16.269 20.111 18.301 1.00 36.05 117 THR A N 1
ATOM 909 C CA . THR A 1 118 ? 16.868 18.910 17.700 1.00 37.05 117 THR A CA 1
ATOM 910 C C . THR A 1 118 ? 16.076 17.619 18.050 1.00 38.30 117 THR A C 1
ATOM 911 O O . THR A 1 118 ? 16.497 16.528 17.674 1.00 38.32 117 THR A O 1
ATOM 915 N N . LEU A 1 119 ? 14.966 17.737 18.792 1.00 39.51 118 LEU A N 1
ATOM 916 C CA . LEU A 1 119 ? 14.010 16.642 18.960 1.00 40.41 118 LEU A CA 1
ATOM 917 C C . LEU A 1 119 ? 12.856 17.003 18.001 1.00 42.00 118 LEU A C 1
ATOM 918 O O . LEU A 1 119 ? 11.790 17.486 18.434 1.00 42.05 118 LEU A O 1
ATOM 923 N N . LYS A 1 120 ? 13.127 16.791 16.688 1.00 43.51 119 LYS A N 1
ATOM 924 C CA . LYS A 1 120 ? 12.218 17.141 15.554 1.00 44.00 119 LYS A CA 1
ATOM 925 C C . LYS A 1 120 ? 10.944 16.250 15.374 1.00 45.27 119 LYS A C 1
ATOM 926 O O . LYS A 1 120 ? 10.065 16.591 14.576 1.00 45.76 119 LYS A O 1
ATOM 929 N N . GLY A 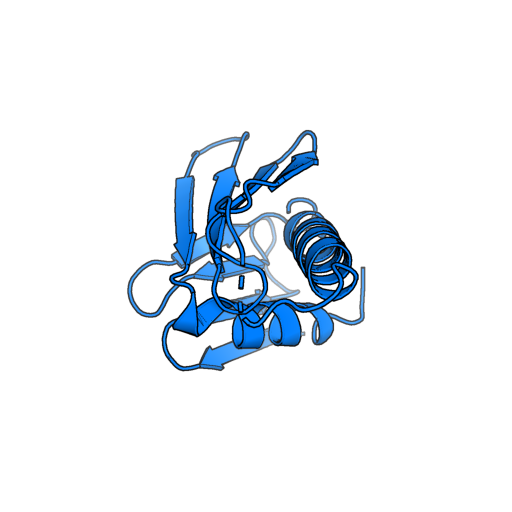1 121 ? 10.839 15.137 16.113 1.00 46.34 120 GLY A N 1
ATOM 930 C CA . GLY A 1 121 ? 9.596 14.339 16.232 1.00 46.78 120 GLY A CA 1
ATOM 931 C C . GLY A 1 121 ? 8.764 14.979 17.365 1.00 47.96 120 GLY A C 1
ATOM 932 O O . GLY A 1 121 ? 9.168 16.040 17.923 1.00 48.18 120 GLY A O 1
ATOM 933 N N . PHE A 1 122 ? 7.660 14.307 17.746 1.00 48.36 121 PHE A N 1
ATOM 934 C CA . PHE A 1 122 ? 6.572 14.799 18.692 1.00 48.49 121 PHE A CA 1
ATOM 935 C C . PHE A 1 122 ? 5.431 15.386 17.811 1.00 49.08 121 PHE A C 1
ATOM 936 O O . PHE A 1 122 ? 5.102 16.587 17.864 1.00 49.36 121 PHE A O 1
#

B-factor: mean 33.07, std 9.29, range [17.96, 100.59]

CATH classification: 2.30.31.10